Protein AF-A0A7C8HZF0-F1 (afdb_monomer_lite)

Foldseek 3Di:
DVVVVVVVVVVVVVVVVVVVVVVVVVVVVVVVCVVCVVCPPPVNVVLQCDPDDDVVVVRHHCVVVVCVVVVVVVVCCVPVVVVVVVLVCCLVVDDDDPVNVVSVVVVVVVVVDDPVVVVVCCVPPVVVVCCVVVVPPCPVPPPPVVCCVVCVVVVVVCVVVPPPPDDD

Structure (mmCIF, N/CA/C/O backbone):
data_AF-A0A7C8HZF0-F1
#
_entry.id   AF-A0A7C8HZF0-F1
#
loop_
_atom_site.group_PDB
_atom_site.id
_atom_site.type_symbol
_atom_site.label_atom_id
_atom_site.label_alt_id
_atom_site.label_comp_id
_atom_site.label_asym_id
_atom_site.label_entity_id
_atom_site.label_seq_id
_atom_site.pdbx_PDB_ins_code
_atom_site.Cartn_x
_atom_site.Cartn_y
_atom_site.Cartn_z
_atom_site.occupancy
_atom_site.B_iso_or_equiv
_atom_site.auth_seq_id
_atom_site.auth_comp_id
_atom_site.auth_asym_id
_atom_site.auth_atom_id
_atom_site.pdbx_PDB_model_num
ATOM 1 N N . MET A 1 1 ? 1.441 43.990 11.168 1.00 59.22 1 MET A N 1
ATOM 2 C CA . MET A 1 1 ? 2.471 43.767 10.118 1.00 59.22 1 MET A CA 1
ATOM 3 C C . MET A 1 1 ? 3.193 42.415 10.245 1.00 59.22 1 MET A C 1
ATOM 5 O O . MET A 1 1 ? 3.499 41.827 9.216 1.00 59.22 1 MET A O 1
ATOM 9 N N . HIS A 1 2 ? 3.419 41.874 11.452 1.00 65.62 2 HIS A N 1
ATOM 10 C CA . HIS A 1 2 ? 4.119 40.589 11.659 1.00 65.62 2 HIS A CA 1
ATOM 11 C C . HIS A 1 2 ? 3.362 39.348 11.120 1.00 65.62 2 HIS A C 1
ATOM 13 O O . HIS A 1 2 ? 3.966 38.472 10.506 1.00 65.62 2 HIS A O 1
ATOM 19 N N . SER A 1 3 ? 2.029 39.305 11.251 1.00 73.12 3 SER A N 1
ATOM 20 C CA . SER A 1 3 ? 1.183 38.197 10.762 1.00 73.12 3 SER A CA 1
ATOM 21 C C . SER A 1 3 ? 1.183 38.040 9.234 1.00 73.12 3 SER A C 1
ATOM 23 O O . SER A 1 3 ? 1.140 36.923 8.725 1.00 73.12 3 SER A O 1
ATOM 25 N N . VAL A 1 4 ? 1.305 39.149 8.496 1.00 81.19 4 VAL A N 1
ATOM 26 C CA . VAL A 1 4 ? 1.318 39.167 7.021 1.00 81.19 4 VAL A CA 1
ATOM 27 C C . VAL A 1 4 ? 2.633 38.615 6.455 1.00 81.19 4 VAL A C 1
ATOM 29 O O . VAL A 1 4 ? 2.649 38.016 5.384 1.00 81.19 4 VAL A O 1
ATOM 32 N N . ARG A 1 5 ? 3.757 38.793 7.164 1.00 79.62 5 ARG A N 1
ATOM 33 C CA . ARG A 1 5 ? 5.058 38.253 6.736 1.00 79.62 5 ARG A CA 1
ATOM 34 C C . ARG A 1 5 ? 5.126 36.735 6.939 1.00 79.62 5 ARG A C 1
ATOM 36 O O . ARG A 1 5 ? 5.645 36.036 6.074 1.00 79.62 5 ARG A O 1
ATOM 43 N N . ILE A 1 6 ? 4.542 36.233 8.028 1.00 85.25 6 ILE A N 1
ATOM 44 C CA . ILE A 1 6 ? 4.468 34.796 8.330 1.00 85.25 6 ILE A CA 1
ATOM 45 C C . ILE A 1 6 ? 3.580 34.066 7.316 1.00 85.25 6 ILE A C 1
ATOM 47 O O . ILE A 1 6 ? 3.993 33.040 6.783 1.00 85.25 6 ILE A O 1
ATOM 51 N N . SER A 1 7 ? 2.403 34.607 6.981 1.00 84.38 7 SER A N 1
ATOM 52 C CA . SER A 1 7 ? 1.519 33.970 5.994 1.00 84.38 7 SER A CA 1
ATOM 53 C C . SER A 1 7 ? 2.160 33.889 4.608 1.00 84.38 7 SER A C 1
ATOM 55 O O . SER A 1 7 ? 2.064 32.856 3.948 1.00 84.38 7 SER A O 1
ATOM 57 N N . ARG A 1 8 ? 2.890 34.930 4.186 1.00 84.31 8 ARG A N 1
ATOM 58 C CA . ARG A 1 8 ? 3.667 34.912 2.937 1.00 84.31 8 ARG A CA 1
ATOM 59 C C . ARG A 1 8 ? 4.787 33.873 2.958 1.00 84.31 8 ARG A C 1
ATOM 61 O O . ARG A 1 8 ? 5.010 33.224 1.942 1.00 84.31 8 ARG A O 1
ATOM 68 N N . PHE A 1 9 ? 5.456 33.685 4.097 1.00 88.25 9 PHE A N 1
ATOM 69 C CA . PHE A 1 9 ? 6.499 32.668 4.240 1.00 88.25 9 PHE A CA 1
ATOM 70 C C . PHE A 1 9 ? 5.928 31.248 4.133 1.00 88.25 9 PHE A C 1
ATOM 72 O O . PHE A 1 9 ? 6.420 30.462 3.331 1.00 88.25 9 PHE A O 1
ATOM 79 N N . ILE A 1 10 ? 4.839 30.958 4.855 1.00 91.44 10 ILE A N 1
ATOM 80 C CA . ILE A 1 10 ? 4.135 29.664 4.796 1.00 91.44 10 ILE A CA 1
ATOM 81 C C . ILE A 1 10 ? 3.622 29.389 3.379 1.00 91.44 10 ILE A C 1
ATOM 83 O O . ILE A 1 10 ? 3.776 28.296 2.849 1.00 91.44 10 ILE A O 1
ATOM 87 N N . THR A 1 11 ? 3.029 30.392 2.737 1.00 89.38 11 THR A N 1
ATOM 88 C CA . THR A 1 11 ? 2.484 30.231 1.385 1.00 89.38 11 THR A CA 1
ATOM 89 C C . THR A 1 11 ? 3.604 29.956 0.378 1.00 89.38 11 THR A C 1
ATOM 91 O O . THR A 1 11 ? 3.478 29.059 -0.446 1.00 89.38 11 THR A O 1
ATOM 94 N N . SER A 1 12 ? 4.734 30.662 0.483 1.00 89.31 12 SER A N 1
ATOM 95 C CA . SER A 1 12 ? 5.899 30.446 -0.383 1.00 89.31 12 SER A CA 1
ATOM 96 C C . SER A 1 12 ? 6.489 29.040 -0.229 1.00 89.31 12 SER A C 1
ATOM 98 O O . SER A 1 12 ? 6.718 28.359 -1.227 1.00 89.31 12 SER A O 1
ATOM 100 N N . THR A 1 13 ? 6.670 28.552 1.005 1.00 94.38 13 THR A N 1
ATOM 101 C CA . THR A 1 13 ? 7.190 27.194 1.233 1.00 94.38 13 THR A CA 1
ATOM 102 C C . THR A 1 13 ? 6.228 26.119 0.735 1.00 94.38 13 THR A C 1
ATOM 104 O O . THR A 1 13 ? 6.678 25.143 0.138 1.00 94.38 13 THR A O 1
ATOM 107 N N . LEU A 1 14 ? 4.914 26.313 0.892 1.00 93.69 14 LEU A N 1
ATOM 108 C CA . LEU A 1 14 ? 3.900 25.415 0.334 1.00 93.69 14 LEU A CA 1
ATOM 109 C C . LEU A 1 14 ? 3.906 25.409 -1.202 1.00 93.69 14 LEU A C 1
ATOM 111 O O . LEU A 1 14 ? 3.812 24.337 -1.803 1.00 93.69 14 LEU A O 1
ATOM 115 N N . PHE A 1 15 ? 4.060 26.567 -1.853 1.00 94.50 15 PHE A N 1
ATOM 116 C CA . PHE A 1 15 ? 4.176 26.643 -3.313 1.00 94.50 15 PHE A CA 1
ATOM 117 C C . PHE A 1 15 ? 5.432 25.938 -3.823 1.00 94.50 15 PHE A C 1
ATOM 119 O O . PHE A 1 15 ? 5.352 25.179 -4.790 1.00 94.50 15 PHE A O 1
ATOM 126 N N . VAL A 1 16 ? 6.575 26.123 -3.156 1.00 96.12 16 VAL A N 1
ATOM 127 C CA . VAL A 1 16 ? 7.815 25.410 -3.495 1.00 96.12 16 VAL A CA 1
ATOM 128 C C . VAL A 1 16 ? 7.635 23.905 -3.303 1.00 96.12 16 VAL A C 1
ATOM 130 O O . VAL A 1 16 ? 7.918 23.146 -4.224 1.00 96.12 16 VAL A O 1
ATOM 133 N N . ALA A 1 17 ? 7.094 23.462 -2.165 1.00 96.00 17 ALA A N 1
ATOM 134 C CA . ALA A 1 17 ? 6.850 22.044 -1.895 1.00 96.00 17 ALA A CA 1
ATOM 135 C C . ALA A 1 17 ? 5.914 21.404 -2.935 1.00 96.00 17 ALA A C 1
ATOM 137 O O . ALA A 1 17 ? 6.185 20.310 -3.430 1.00 96.00 17 ALA A O 1
ATOM 138 N N . THR A 1 18 ? 4.846 22.107 -3.319 1.00 95.94 18 THR A N 1
ATOM 139 C CA . THR A 1 18 ? 3.901 21.648 -4.348 1.00 95.94 18 THR A CA 1
ATOM 140 C C . THR A 1 18 ? 4.570 21.563 -5.716 1.00 95.94 18 THR A C 1
ATOM 142 O O . THR A 1 18 ? 4.393 20.580 -6.430 1.00 95.94 18 THR A O 1
ATOM 145 N N . THR A 1 19 ? 5.381 22.562 -6.066 1.00 96.31 19 THR A N 1
ATOM 146 C CA . THR A 1 19 ? 6.117 22.591 -7.335 1.00 96.31 19 THR A CA 1
ATOM 147 C C . THR A 1 19 ? 7.116 21.438 -7.408 1.00 96.31 19 THR A C 1
ATOM 149 O O . THR A 1 19 ? 7.135 20.713 -8.396 1.00 96.31 19 THR A O 1
ATOM 152 N N . VAL A 1 20 ? 7.886 21.204 -6.340 1.00 97.56 20 VAL A N 1
ATOM 153 C CA . VAL A 1 20 ? 8.830 20.079 -6.241 1.00 97.56 20 VAL A CA 1
ATOM 154 C C . VAL A 1 20 ? 8.103 18.738 -6.351 1.00 97.56 20 VAL A C 1
ATOM 156 O O . VAL A 1 20 ? 8.538 17.875 -7.108 1.00 97.56 20 VAL A O 1
ATOM 159 N N . SER A 1 21 ? 6.974 18.573 -5.656 1.00 97.06 21 SER A N 1
ATOM 160 C CA . SER A 1 21 ? 6.148 17.362 -5.739 1.00 97.06 21 SER A CA 1
ATOM 161 C C . SER A 1 21 ? 5.629 17.120 -7.161 1.00 97.06 21 SER A C 1
ATOM 163 O O . SER A 1 21 ? 5.763 16.023 -7.696 1.00 97.06 21 SER A O 1
ATOM 165 N N . CYS A 1 22 ? 5.113 18.161 -7.820 1.00 97.00 22 CYS A N 1
ATOM 166 C CA . CYS A 1 22 ? 4.628 18.078 -9.196 1.00 97.00 22 CYS A CA 1
ATOM 167 C C . CYS A 1 22 ? 5.752 17.698 -10.174 1.00 97.00 22 CYS A C 1
ATOM 169 O O . CYS A 1 22 ? 5.589 16.776 -10.972 1.00 97.00 22 CYS A O 1
ATOM 171 N N . ILE A 1 23 ? 6.922 18.340 -10.059 1.00 97.94 23 ILE A N 1
ATOM 172 C CA . ILE A 1 23 ? 8.108 18.007 -10.861 1.00 97.94 23 ILE A CA 1
ATOM 173 C C . ILE A 1 23 ? 8.513 16.547 -10.641 1.00 97.94 23 ILE A C 1
ATOM 175 O O . ILE A 1 23 ? 8.781 15.844 -11.612 1.00 97.94 23 ILE A O 1
ATOM 179 N N . ALA A 1 24 ? 8.518 16.065 -9.395 1.00 97.44 24 ALA A N 1
ATOM 180 C CA . ALA A 1 24 ? 8.850 14.677 -9.087 1.00 97.44 24 ALA A CA 1
ATOM 181 C C . ALA A 1 24 ? 7.866 13.691 -9.740 1.00 97.44 24 ALA A C 1
ATOM 183 O O . ALA A 1 24 ? 8.298 12.719 -10.358 1.00 97.44 24 ALA A O 1
ATOM 184 N N . VAL A 1 25 ? 6.558 13.957 -9.667 1.00 97.38 25 VAL A N 1
ATOM 185 C CA . VAL A 1 25 ? 5.531 13.122 -10.315 1.00 97.38 25 VAL A CA 1
ATOM 186 C C . VAL A 1 25 ? 5.726 13.090 -11.832 1.00 97.38 25 VAL A C 1
ATOM 188 O O . VAL A 1 25 ? 5.733 12.011 -12.424 1.00 97.38 25 VAL A O 1
ATOM 191 N N . VAL A 1 26 ? 5.942 14.248 -12.464 1.00 97.56 26 VAL A N 1
ATOM 192 C CA . VAL A 1 26 ? 6.179 14.338 -13.915 1.00 97.56 26 VAL A CA 1
ATOM 193 C C . VAL A 1 26 ? 7.471 13.623 -14.315 1.00 97.56 26 VAL A C 1
ATOM 195 O O . VAL A 1 26 ? 7.491 12.924 -15.329 1.00 97.56 26 VAL A O 1
ATOM 198 N N . ALA A 1 27 ? 8.535 13.745 -13.519 1.00 97.38 27 ALA A N 1
ATOM 199 C CA . ALA A 1 27 ? 9.807 13.073 -13.764 1.00 97.38 27 ALA A CA 1
ATOM 200 C C . ALA A 1 27 ? 9.666 11.546 -13.686 1.00 97.38 27 ALA A C 1
ATOM 202 O O . ALA A 1 27 ? 10.097 10.848 -14.602 1.00 97.38 27 ALA A O 1
ATOM 203 N N . ILE A 1 28 ? 9.007 11.028 -12.643 1.00 97.25 28 ILE A N 1
ATOM 204 C CA . ILE A 1 28 ? 8.749 9.588 -12.485 1.00 97.25 28 ILE A CA 1
ATOM 205 C C . ILE A 1 28 ? 7.875 9.076 -13.634 1.00 97.25 28 ILE A C 1
ATOM 207 O O . ILE A 1 28 ? 8.182 8.045 -14.227 1.00 97.25 28 ILE A O 1
ATOM 211 N N . PHE A 1 29 ? 6.815 9.800 -13.995 1.00 96.75 29 PHE A N 1
ATOM 212 C CA . PHE A 1 29 ? 5.938 9.410 -15.098 1.00 96.75 29 PHE A CA 1
ATOM 213 C C . PHE A 1 29 ? 6.681 9.371 -16.442 1.00 96.75 29 PHE A C 1
ATOM 215 O O . PHE A 1 29 ? 6.574 8.393 -17.181 1.00 96.75 29 PHE A O 1
ATOM 222 N N . SER A 1 30 ? 7.491 10.391 -16.731 1.00 96.25 30 SER A N 1
ATOM 223 C CA . SER A 1 30 ? 8.295 10.459 -17.958 1.00 96.25 30 SER A CA 1
ATOM 224 C C . SER A 1 30 ? 9.342 9.343 -18.016 1.00 96.25 30 SER A C 1
ATOM 226 O O . SER A 1 30 ? 9.543 8.737 -19.067 1.00 96.25 30 SER A O 1
ATOM 228 N N . PHE A 1 31 ? 9.967 9.026 -16.880 1.00 96.88 31 PHE A N 1
ATOM 229 C CA . PHE A 1 31 ? 10.901 7.910 -16.747 1.00 96.88 31 PHE A CA 1
ATOM 230 C C . PHE A 1 31 ? 10.226 6.565 -17.053 1.00 96.88 31 PHE A C 1
ATOM 232 O O . PHE A 1 31 ? 10.744 5.780 -17.845 1.00 96.88 31 PHE A O 1
ATOM 239 N N . LEU A 1 32 ? 9.042 6.316 -16.485 1.00 94.31 32 LEU A N 1
ATOM 240 C CA . LEU A 1 32 ? 8.276 5.095 -16.751 1.00 94.31 32 LEU A CA 1
ATOM 241 C C . LEU A 1 32 ? 7.855 4.990 -18.220 1.00 94.31 32 LEU A C 1
ATOM 243 O O . LEU A 1 32 ? 7.979 3.918 -18.813 1.00 94.31 32 LEU A O 1
ATOM 247 N N . LEU A 1 33 ? 7.409 6.098 -18.823 1.00 91.75 33 LEU A N 1
ATOM 248 C CA . LEU A 1 33 ? 7.063 6.131 -20.241 1.00 91.75 33 LEU A CA 1
ATOM 249 C C . LEU A 1 33 ? 8.259 5.753 -21.110 1.00 91.75 33 LEU A C 1
ATOM 251 O O . LEU A 1 33 ? 8.125 4.853 -21.936 1.00 91.75 33 LEU A O 1
ATOM 255 N N . TYR A 1 34 ? 9.421 6.367 -20.876 1.00 93.62 34 TYR A N 1
ATOM 256 C CA . TYR A 1 34 ? 10.646 6.088 -21.625 1.00 93.62 34 TYR A CA 1
ATOM 257 C C . TYR A 1 34 ? 11.022 4.599 -21.596 1.00 93.62 34 TYR A C 1
ATOM 259 O O . TYR A 1 34 ? 11.277 4.009 -22.644 1.00 93.62 34 TYR A O 1
ATOM 267 N N . PHE A 1 35 ? 10.970 3.965 -20.420 1.00 88.44 35 PHE A N 1
ATOM 268 C CA . PHE A 1 35 ? 11.244 2.531 -20.277 1.00 88.44 35 PHE A CA 1
ATOM 269 C C . PHE A 1 35 ? 10.168 1.628 -20.891 1.00 88.44 35 PHE A C 1
ATOM 271 O O . PHE A 1 35 ? 10.468 0.499 -21.272 1.00 88.44 35 PHE A O 1
ATOM 278 N N . SER A 1 36 ? 8.927 2.104 -20.998 1.00 86.75 36 SER A N 1
ATOM 279 C CA . SER A 1 36 ? 7.823 1.346 -21.595 1.00 86.75 36 SER A CA 1
ATOM 280 C C . SER A 1 36 ? 7.774 1.417 -23.126 1.00 86.75 36 SER A C 1
ATOM 282 O O . SER A 1 36 ? 7.151 0.554 -23.740 1.00 86.75 36 SER A O 1
ATOM 284 N N . LEU A 1 37 ? 8.447 2.391 -23.760 1.00 86.50 37 LEU A N 1
ATOM 285 C CA . LEU A 1 37 ? 8.431 2.589 -25.219 1.00 86.50 37 LEU A CA 1
ATOM 286 C C . LEU A 1 37 ? 8.729 1.322 -26.045 1.00 86.50 37 LEU A C 1
ATOM 288 O O . LEU A 1 37 ? 8.013 1.100 -27.024 1.00 86.50 37 LEU A O 1
ATOM 292 N N . PRO A 1 38 ? 9.712 0.466 -25.686 1.00 82.00 38 PRO A N 1
ATOM 293 C CA . PRO A 1 38 ? 10.001 -0.747 -26.450 1.00 82.00 38 PRO A CA 1
ATOM 294 C C . PRO A 1 38 ? 8.788 -1.679 -26.595 1.00 82.00 38 PRO A C 1
ATOM 296 O O . PRO A 1 38 ? 8.615 -2.270 -27.660 1.00 82.00 38 PRO A O 1
ATOM 299 N N . LEU A 1 39 ? 7.907 -1.730 -25.582 1.00 77.06 39 LEU A N 1
ATOM 300 C CA . LEU A 1 39 ? 6.723 -2.603 -25.533 1.00 77.06 39 LEU A CA 1
ATOM 301 C C . LEU A 1 39 ? 5.675 -2.279 -26.609 1.00 77.06 39 LEU A C 1
ATOM 303 O O . LEU A 1 39 ? 4.849 -3.130 -26.935 1.00 77.06 39 LEU A O 1
ATOM 307 N N . PHE A 1 40 ? 5.698 -1.062 -27.164 1.00 76.94 40 PHE A N 1
ATOM 308 C CA . PHE A 1 40 ? 4.771 -0.622 -28.211 1.00 76.94 40 PHE A CA 1
ATOM 309 C C . PHE A 1 40 ? 5.250 -0.952 -29.631 1.00 76.94 40 PHE A C 1
ATOM 311 O O . PHE A 1 40 ? 4.572 -0.618 -30.604 1.00 76.94 40 PHE A O 1
ATOM 318 N N . SER A 1 41 ? 6.398 -1.621 -29.781 1.00 77.00 41 SER A N 1
ATOM 319 C CA . SER A 1 41 ? 6.797 -2.176 -31.074 1.00 77.00 41 SER A CA 1
ATOM 320 C C . SER A 1 41 ? 5.746 -3.194 -31.560 1.00 77.00 41 SER A C 1
ATOM 322 O O . SER A 1 41 ? 5.251 -4.018 -30.790 1.00 77.00 41 SER A O 1
ATOM 324 N N . LEU A 1 42 ? 5.357 -3.120 -32.843 1.00 58.44 42 LEU A N 1
ATOM 325 C CA . LEU A 1 42 ? 4.206 -3.846 -33.423 1.00 58.44 42 LEU A CA 1
ATOM 326 C C . LEU A 1 42 ? 4.226 -5.368 -33.179 1.00 58.44 42 LEU A C 1
ATOM 328 O O . LEU A 1 42 ? 3.177 -6.004 -33.136 1.00 58.44 42 LEU A O 1
ATOM 332 N N . THR A 1 43 ? 5.406 -5.954 -32.982 1.00 62.47 43 THR A N 1
ATOM 333 C CA . THR A 1 43 ? 5.598 -7.385 -32.713 1.00 62.47 43 THR A CA 1
ATOM 334 C C . THR A 1 43 ? 5.285 -7.791 -31.267 1.00 62.47 43 THR A C 1
ATOM 336 O O . THR A 1 43 ? 5.044 -8.969 -31.009 1.00 62.47 43 THR A O 1
ATOM 339 N N . GLN A 1 44 ? 5.263 -6.843 -30.323 1.00 67.12 44 GLN A N 1
ATOM 340 C CA . GLN A 1 44 ? 5.160 -7.096 -28.879 1.00 67.12 44 GLN A CA 1
ATOM 341 C C . GLN A 1 44 ? 3.772 -6.799 -28.289 1.00 67.12 44 GLN A C 1
ATOM 343 O O . GLN A 1 44 ? 3.441 -7.340 -27.236 1.00 67.12 44 GLN A O 1
ATOM 348 N N . LEU A 1 45 ? 2.910 -6.038 -28.976 1.00 72.50 45 LEU A N 1
ATOM 349 C CA . LEU A 1 45 ? 1.571 -5.677 -28.475 1.00 72.50 45 LEU A CA 1
ATOM 350 C C . LEU A 1 45 ? 0.681 -6.894 -28.166 1.00 72.50 45 LEU A C 1
ATOM 352 O O . LEU A 1 45 ? -0.040 -6.899 -27.169 1.00 72.50 45 LEU A O 1
ATOM 356 N N . GLN A 1 46 ? 0.770 -7.955 -28.971 1.00 74.25 46 GLN A N 1
ATOM 357 C CA . GLN A 1 46 ? 0.052 -9.212 -28.720 1.00 74.25 46 GLN A CA 1
ATOM 358 C C . GLN A 1 46 ? 0.512 -9.920 -27.432 1.00 74.25 46 GLN A C 1
ATOM 360 O O . GLN A 1 46 ? -0.285 -10.578 -26.768 1.00 74.25 46 GLN A O 1
ATOM 365 N N . HIS A 1 47 ? 1.778 -9.742 -27.041 1.00 75.62 47 HIS A N 1
ATOM 366 C CA . HIS A 1 47 ? 2.330 -10.302 -25.807 1.00 75.62 47 HIS A CA 1
ATOM 367 C C . HIS A 1 47 ? 1.951 -9.475 -24.577 1.00 75.62 47 HIS A C 1
ATOM 369 O O . HIS A 1 47 ? 1.919 -10.021 -23.481 1.00 75.62 47 HIS A O 1
ATOM 375 N N . VAL A 1 48 ? 1.600 -8.194 -24.737 1.00 80.69 48 VAL A N 1
ATOM 376 C CA . VAL A 1 48 ? 1.142 -7.355 -23.619 1.00 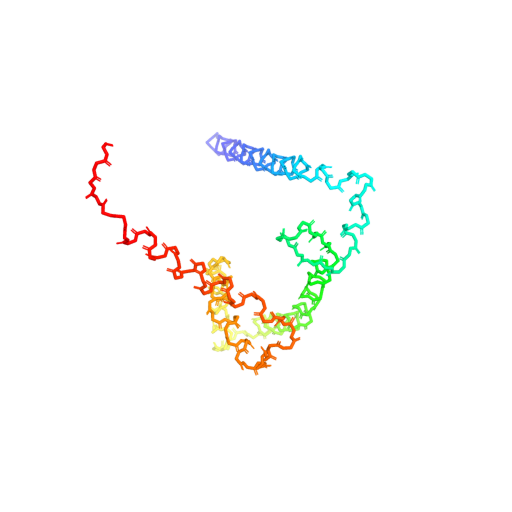80.69 48 VAL A CA 1
ATOM 377 C C . VAL A 1 48 ? -0.209 -7.840 -23.090 1.00 80.69 48 VAL A C 1
ATOM 379 O O . VAL A 1 48 ? -0.412 -7.888 -21.879 1.00 80.69 48 VAL A O 1
ATOM 382 N N . PHE A 1 49 ? -1.126 -8.271 -23.963 1.00 85.19 49 PHE A N 1
ATOM 383 C CA . PHE A 1 49 ? -2.473 -8.709 -23.568 1.00 85.19 49 PHE A CA 1
ATOM 384 C C . PHE A 1 49 ? -2.591 -10.204 -23.214 1.00 85.19 49 PHE A C 1
ATOM 386 O O . PHE A 1 49 ? -3.690 -10.755 -23.180 1.00 85.19 49 PHE A O 1
ATOM 393 N N . THR A 1 50 ? -1.480 -10.877 -22.912 1.00 85.19 50 THR A N 1
ATOM 394 C CA . THR A 1 50 ? -1.501 -12.286 -22.497 1.00 85.19 50 THR A CA 1
ATOM 395 C C . THR A 1 50 ? -1.745 -12.460 -20.993 1.00 85.19 50 THR A C 1
ATOM 397 O O . THR A 1 50 ? -1.541 -11.551 -20.185 1.00 85.19 50 THR A O 1
ATOM 400 N N . TRP A 1 51 ? -2.140 -13.672 -20.603 1.00 85.88 51 TRP A N 1
ATOM 401 C CA . TRP A 1 51 ? -2.267 -14.090 -19.203 1.00 85.88 51 TRP A CA 1
ATOM 402 C C . TRP A 1 51 ? -0.949 -14.574 -18.582 1.00 85.88 51 TRP A C 1
ATOM 404 O O . TRP A 1 51 ? -0.853 -14.706 -17.363 1.00 85.88 51 TRP A O 1
ATOM 414 N N . SER A 1 52 ? 0.068 -14.851 -19.400 1.00 82.56 52 SER A N 1
ATOM 415 C CA . SER A 1 52 ? 1.378 -15.314 -18.939 1.00 82.56 52 SER A CA 1
ATOM 416 C C . SER A 1 52 ? 2.251 -14.161 -18.435 1.00 82.56 52 SER A C 1
ATOM 418 O O . SER A 1 52 ? 2.621 -13.266 -19.195 1.00 82.56 52 SER A O 1
ATOM 420 N N . TRP A 1 53 ? 2.647 -14.225 -17.164 1.00 80.56 53 TRP A N 1
ATOM 421 C CA . TRP A 1 53 ? 3.671 -13.359 -16.578 1.00 80.56 53 TRP A CA 1
ATOM 422 C C . TRP A 1 53 ? 4.943 -14.173 -16.316 1.00 80.56 53 TRP A C 1
ATOM 424 O O . TRP A 1 53 ? 5.041 -14.880 -15.311 1.00 80.56 53 TRP A O 1
ATOM 434 N N . GLN A 1 54 ? 5.904 -14.110 -17.241 1.00 82.19 54 GLN A N 1
ATOM 435 C CA . GLN A 1 54 ? 7.184 -14.823 -17.162 1.00 82.19 54 GLN A CA 1
ATOM 436 C C . GLN A 1 54 ? 8.328 -13.859 -17.517 1.00 82.19 54 GLN A C 1
ATOM 438 O O . GLN A 1 54 ? 8.848 -13.886 -18.635 1.00 82.19 54 GLN A O 1
ATOM 443 N N . PRO A 1 55 ? 8.755 -13.011 -16.565 1.00 76.81 55 PRO A N 1
ATOM 444 C CA . PRO A 1 55 ? 9.756 -11.977 -16.823 1.00 76.81 55 PRO A CA 1
ATOM 445 C C . PRO A 1 55 ? 11.117 -12.548 -17.251 1.00 76.81 55 PRO A C 1
ATOM 447 O O . PRO A 1 55 ? 11.825 -11.919 -18.028 1.00 76.81 55 PRO A O 1
ATOM 450 N N . PHE A 1 56 ? 11.463 -13.759 -16.798 1.00 81.00 56 PHE A N 1
ATOM 451 C CA . PHE A 1 56 ? 12.701 -14.451 -17.184 1.00 81.00 56 PHE A CA 1
ATOM 452 C C . PHE A 1 56 ? 12.708 -14.937 -18.638 1.00 81.00 56 PHE A C 1
ATOM 454 O O . PHE A 1 56 ? 13.774 -15.133 -19.208 1.00 81.00 56 PHE A O 1
ATOM 461 N N . GLU A 1 57 ? 11.529 -15.131 -19.230 1.00 78.06 57 GLU A N 1
ATOM 462 C CA . GLU A 1 57 ? 11.360 -15.572 -20.619 1.00 78.06 57 GLU A CA 1
ATOM 463 C C . GLU A 1 57 ? 11.020 -14.392 -21.549 1.00 78.06 57 GLU A C 1
ATOM 465 O O . GLU A 1 57 ? 10.730 -14.590 -22.723 1.00 78.06 57 GLU A O 1
ATOM 470 N N . GLY A 1 58 ? 11.041 -13.156 -21.032 1.00 74.69 58 GLY A N 1
ATOM 471 C CA . GLY A 1 58 ? 10.677 -11.954 -21.788 1.00 74.69 58 GLY A CA 1
ATOM 472 C C . GLY A 1 58 ? 9.173 -11.791 -22.044 1.00 74.69 58 GLY A C 1
ATOM 473 O O . GLY A 1 58 ? 8.784 -10.915 -22.814 1.00 74.69 58 GLY A O 1
ATOM 474 N N . ASN A 1 59 ? 8.317 -12.596 -21.402 1.00 79.81 59 ASN A N 1
ATOM 475 C CA . ASN A 1 59 ? 6.862 -12.538 -21.562 1.00 79.81 59 ASN A CA 1
ATOM 476 C C . ASN A 1 59 ? 6.222 -11.691 -20.451 1.00 79.81 59 ASN A C 1
ATOM 478 O O . ASN A 1 59 ? 6.181 -12.098 -19.285 1.00 79.81 59 ASN A O 1
ATOM 482 N N . PHE A 1 60 ? 5.665 -10.537 -20.824 1.00 81.56 60 PHE A N 1
ATOM 483 C CA . PHE A 1 60 ? 5.084 -9.561 -19.896 1.00 81.56 60 PHE A CA 1
ATOM 484 C C . PHE A 1 60 ? 3.589 -9.336 -20.170 1.00 81.56 60 PHE A C 1
ATOM 486 O O . PHE A 1 60 ? 3.206 -8.379 -20.838 1.00 81.56 60 PHE A O 1
ATOM 493 N N . GLY A 1 61 ? 2.734 -10.216 -19.641 1.00 87.19 61 GLY A N 1
ATOM 494 C CA . GLY A 1 61 ? 1.279 -10.069 -19.728 1.00 87.19 61 GLY A CA 1
ATOM 495 C C . GLY A 1 61 ? 0.689 -9.129 -18.672 1.00 87.19 61 GLY A C 1
ATOM 496 O O . GLY A 1 61 ? 0.852 -9.357 -17.475 1.00 87.19 61 GLY A O 1
ATOM 497 N N . ILE A 1 62 ? -0.049 -8.096 -19.087 1.00 89.62 62 ILE A N 1
ATOM 498 C CA . ILE A 1 62 ? -0.647 -7.102 -18.179 1.00 89.62 62 ILE A CA 1
ATOM 499 C C . ILE A 1 62 ? -1.955 -7.580 -17.525 1.00 89.62 62 ILE A C 1
ATOM 501 O O . ILE A 1 62 ? -2.301 -7.140 -16.427 1.00 89.62 62 ILE A O 1
ATOM 505 N N . LEU A 1 63 ? -2.674 -8.514 -18.158 1.00 90.75 63 LEU A N 1
ATOM 506 C CA . LEU A 1 63 ? -3.967 -9.023 -17.678 1.00 90.75 63 LEU A CA 1
ATOM 507 C C . LEU A 1 63 ? -3.935 -9.568 -16.240 1.00 90.75 63 LEU A C 1
ATOM 509 O O . LEU A 1 63 ? -4.807 -9.171 -15.465 1.00 90.75 63 LEU A O 1
ATOM 513 N N . PRO A 1 64 ? -2.976 -10.421 -15.821 1.00 90.44 64 PRO A N 1
ATOM 514 C CA . PRO A 1 64 ? -2.936 -10.910 -14.443 1.00 90.44 64 PRO A CA 1
ATOM 515 C C . PRO A 1 64 ? -2.747 -9.781 -13.421 1.00 90.44 64 PRO A C 1
ATOM 517 O O . PRO A 1 64 ? -3.311 -9.854 -12.331 1.00 90.44 64 PRO A O 1
ATOM 520 N N . MET A 1 65 ? -2.016 -8.716 -13.771 1.00 91.06 65 MET A N 1
ATOM 521 C CA . MET A 1 65 ? -1.815 -7.554 -12.895 1.00 91.06 65 MET A CA 1
ATOM 522 C C . MET A 1 65 ? -3.096 -6.729 -12.749 1.00 91.06 65 MET A C 1
ATOM 524 O O . MET A 1 65 ? -3.464 -6.356 -11.633 1.00 91.06 65 MET A O 1
ATOM 528 N N . ILE A 1 66 ? -3.811 -6.490 -13.854 1.00 94.44 66 ILE A N 1
ATOM 529 C CA . ILE A 1 66 ? -5.104 -5.790 -13.843 1.00 94.44 66 ILE A CA 1
ATOM 530 C C . ILE A 1 66 ? -6.123 -6.595 -13.035 1.00 94.44 66 ILE A C 1
ATOM 532 O O . ILE A 1 66 ? -6.723 -6.072 -12.097 1.00 94.44 66 ILE A O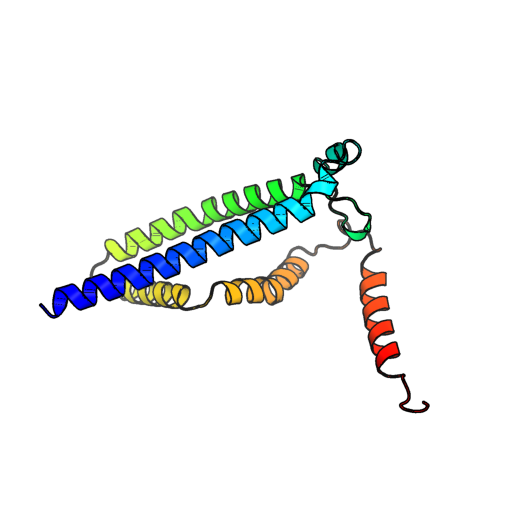 1
ATOM 536 N N . MET A 1 67 ? -6.283 -7.880 -13.352 1.00 94.62 67 MET A N 1
ATOM 537 C CA . MET A 1 67 ? -7.266 -8.737 -12.692 1.00 94.62 67 MET A CA 1
ATOM 538 C C . MET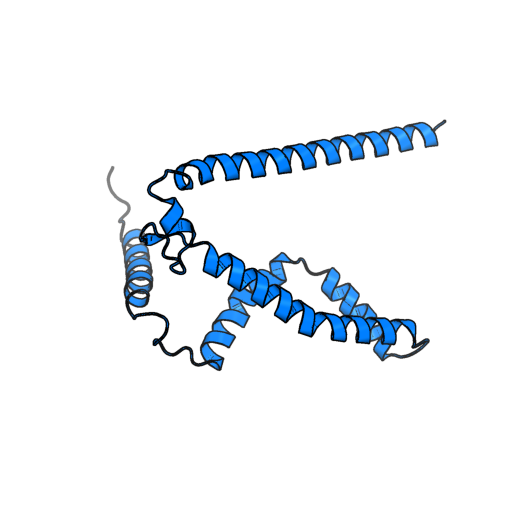 A 1 67 ? -6.954 -8.940 -11.215 1.00 94.62 67 MET A C 1
ATOM 540 O O . MET A 1 67 ? -7.864 -8.868 -10.394 1.00 94.62 67 MET A O 1
ATOM 544 N N . GLY A 1 68 ? -5.679 -9.128 -10.861 1.00 93.06 68 GLY A N 1
ATOM 545 C CA . GLY A 1 68 ? -5.243 -9.190 -9.470 1.00 93.06 68 GLY A CA 1
ATOM 546 C C . GLY A 1 68 ? -5.573 -7.905 -8.713 1.00 93.06 68 GLY A C 1
ATOM 547 O O . GLY A 1 68 ? -6.127 -7.968 -7.619 1.00 93.06 68 GLY A O 1
ATOM 548 N N . SER A 1 69 ? -5.315 -6.742 -9.319 1.00 95.50 69 SER A N 1
ATOM 549 C CA . SER A 1 69 ? -5.599 -5.440 -8.702 1.00 95.50 69 SER A CA 1
ATOM 550 C C . SER A 1 69 ? -7.097 -5.211 -8.501 1.00 95.50 69 SER A C 1
ATOM 552 O O . SER A 1 69 ? -7.514 -4.804 -7.416 1.00 95.50 69 SER A O 1
ATOM 554 N N . VAL A 1 70 ? -7.918 -5.505 -9.515 1.00 97.25 70 VAL A N 1
ATOM 555 C CA . VAL A 1 70 ? -9.380 -5.352 -9.449 1.00 97.25 70 VAL A CA 1
ATOM 556 C C . VAL A 1 70 ? -9.973 -6.310 -8.424 1.00 97.25 70 VAL A C 1
ATOM 558 O O . VAL A 1 70 ? -10.713 -5.877 -7.544 1.00 97.25 70 VAL A O 1
ATOM 561 N N . LEU A 1 71 ? -9.619 -7.596 -8.491 1.00 96.31 71 LEU A N 1
ATOM 562 C CA . LEU A 1 71 ? -10.152 -8.605 -7.582 1.00 96.31 71 LEU A CA 1
ATOM 563 C C . LEU A 1 71 ? -9.770 -8.301 -6.129 1.00 96.31 71 LEU A C 1
ATOM 565 O O . LEU A 1 71 ? -10.631 -8.345 -5.252 1.00 96.31 71 LEU A O 1
ATOM 569 N N . LEU A 1 72 ? -8.509 -7.934 -5.879 1.00 94.94 72 LEU A N 1
ATOM 570 C CA . LEU A 1 72 ? -8.038 -7.577 -4.543 1.00 94.94 72 LEU A CA 1
ATOM 571 C C . LEU A 1 72 ? -8.722 -6.310 -4.017 1.00 94.94 72 LEU A C 1
ATOM 573 O O . LEU A 1 72 ? -9.130 -6.280 -2.858 1.00 94.94 72 LEU A O 1
ATOM 577 N N . SER A 1 73 ? -8.892 -5.289 -4.861 1.00 96.75 73 SER A N 1
ATOM 578 C CA . SER A 1 73 ? -9.560 -4.041 -4.472 1.00 96.75 73 SER A CA 1
ATOM 579 C C . SER A 1 73 ? -11.033 -4.271 -4.141 1.00 96.75 73 SER A C 1
ATOM 581 O O . SER A 1 73 ? -11.506 -3.812 -3.105 1.00 96.75 73 SER A O 1
ATOM 583 N N . VAL A 1 74 ? -11.754 -5.031 -4.972 1.00 98.00 74 VAL A N 1
ATOM 584 C CA . VAL A 1 74 ? -13.164 -5.373 -4.729 1.00 98.00 74 VAL A CA 1
ATOM 585 C C . VAL A 1 74 ? -13.307 -6.198 -3.454 1.00 98.00 74 VAL A C 1
ATOM 587 O O . VAL A 1 74 ? -14.129 -5.870 -2.604 1.00 98.00 74 VAL A O 1
ATOM 590 N N . PHE A 1 75 ? -12.481 -7.231 -3.277 1.00 96.50 75 PHE A N 1
ATOM 591 C CA . PHE A 1 75 ? -12.514 -8.064 -2.076 1.00 96.50 75 PHE A CA 1
ATOM 592 C C . PHE A 1 75 ? -12.201 -7.254 -0.809 1.00 96.50 75 PHE A C 1
ATOM 594 O O . PHE A 1 75 ? -12.885 -7.385 0.206 1.00 96.50 75 PHE A O 1
ATOM 601 N N . SER A 1 76 ? -11.210 -6.360 -0.884 1.00 96.31 76 SER A N 1
ATOM 602 C CA . SER A 1 76 ? -10.863 -5.452 0.208 1.00 96.31 76 SER A CA 1
ATOM 603 C C . SER A 1 76 ? -12.011 -4.505 0.552 1.00 96.31 76 SER A C 1
ATOM 605 O O . SER A 1 76 ? -12.308 -4.335 1.733 1.00 96.31 76 SER A O 1
ATOM 607 N N . LEU A 1 77 ? -12.693 -3.936 -0.448 1.00 96.94 77 LEU A N 1
ATOM 608 C CA . LEU A 1 77 ? -13.850 -3.063 -0.239 1.00 96.94 77 LEU A CA 1
ATOM 609 C C . LEU A 1 77 ? -15.014 -3.815 0.406 1.00 96.94 77 LEU A C 1
ATOM 611 O O . LEU A 1 77 ? -15.551 -3.345 1.403 1.00 96.94 77 LEU A O 1
ATOM 615 N N . VAL A 1 78 ? -15.372 -4.990 -0.114 1.00 97.81 78 VAL A N 1
ATOM 616 C CA . VAL A 1 78 ? -16.496 -5.791 0.398 1.00 97.81 78 VAL A CA 1
ATOM 617 C C . VAL A 1 78 ? -16.310 -6.147 1.874 1.00 97.81 78 VAL A C 1
ATOM 619 O O . VAL A 1 78 ? -17.274 -6.105 2.633 1.00 97.81 78 VAL A O 1
ATOM 622 N N . LEU A 1 79 ? -15.083 -6.457 2.301 1.00 96.50 79 LEU A N 1
ATOM 623 C CA . LEU A 1 79 ? -14.793 -6.781 3.699 1.00 96.50 79 LEU A CA 1
ATOM 624 C C . LEU A 1 79 ? -14.603 -5.537 4.577 1.00 96.50 79 LEU A C 1
ATOM 626 O O . LEU A 1 79 ? -15.163 -5.455 5.670 1.00 96.50 79 LEU A O 1
ATOM 630 N N . SER A 1 80 ? -13.812 -4.566 4.117 1.00 96.44 80 SER A N 1
ATOM 631 C CA . SER A 1 80 ? -13.417 -3.408 4.928 1.00 96.44 80 SER A CA 1
ATOM 632 C C . SER A 1 80 ? -14.540 -2.390 5.088 1.00 96.44 80 SER A C 1
ATOM 634 O O . SER A 1 80 ? -14.657 -1.779 6.147 1.00 96.44 80 SER A O 1
ATOM 636 N N . TYR A 1 81 ? -15.372 -2.193 4.063 1.00 97.38 81 TYR A N 1
ATOM 637 C CA . TYR A 1 81 ? -16.418 -1.172 4.063 1.00 97.38 81 TYR A CA 1
ATOM 638 C C . TYR A 1 81 ? -17.476 -1.369 5.165 1.00 97.38 81 TYR A C 1
ATOM 640 O O . TYR A 1 81 ? -17.653 -0.448 5.967 1.00 97.38 81 TYR A O 1
ATOM 648 N N . PRO A 1 82 ? -18.145 -2.536 5.297 1.00 96.88 82 PRO A N 1
ATOM 649 C CA . PRO A 1 82 ? -19.139 -2.729 6.355 1.00 96.88 82 PRO A CA 1
ATOM 650 C C . PRO A 1 82 ? -18.514 -2.661 7.752 1.00 96.88 82 PRO A C 1
ATOM 652 O O . PRO A 1 82 ? -19.116 -2.105 8.671 1.00 96.88 82 PRO A O 1
ATOM 655 N N . LEU A 1 83 ? -17.289 -3.169 7.913 1.00 95.94 83 LEU A N 1
ATOM 656 C CA . LEU A 1 83 ? -16.572 -3.125 9.184 1.00 95.94 83 LEU A CA 1
ATOM 657 C C . LEU A 1 83 ? -16.214 -1.682 9.568 1.00 95.94 83 LEU A C 1
ATOM 659 O O . LEU A 1 83 ? -16.448 -1.272 10.702 1.00 95.94 83 LEU A O 1
ATOM 663 N N . SER A 1 84 ? -15.724 -0.884 8.616 1.00 95.81 84 SER A N 1
ATOM 664 C CA . SER A 1 84 ? -15.423 0.537 8.812 1.00 95.81 84 SER A CA 1
ATOM 665 C C . SER A 1 84 ? -16.668 1.334 9.210 1.00 95.81 84 SER A C 1
ATOM 667 O O . SER A 1 84 ? -16.628 2.082 10.190 1.00 95.81 84 SER A O 1
ATOM 669 N N . LEU A 1 85 ? -17.791 1.122 8.514 1.00 96.44 85 LEU A N 1
ATOM 670 C CA . LEU A 1 85 ? -19.063 1.759 8.853 1.00 96.44 85 LEU A CA 1
ATOM 671 C C . LEU A 1 85 ? -19.550 1.350 10.246 1.00 96.44 85 LEU A C 1
ATOM 673 O O . LEU A 1 85 ? -19.913 2.219 11.035 1.00 96.44 85 LEU A O 1
ATOM 677 N N . GLY A 1 86 ? -19.495 0.059 10.586 1.00 94.62 86 GLY A N 1
ATOM 678 C CA . GLY A 1 86 ? -19.892 -0.435 11.906 1.00 94.62 86 GLY A CA 1
ATOM 679 C C . GLY A 1 86 ? -19.092 0.208 13.043 1.00 94.62 86 GLY A C 1
ATOM 680 O O . GLY A 1 86 ? -19.671 0.681 14.022 1.00 94.62 86 GLY A O 1
ATOM 681 N N . VAL A 1 87 ? -17.767 0.304 12.888 1.00 93.56 87 VAL A N 1
ATOM 682 C CA . VAL A 1 87 ? -16.888 0.972 13.862 1.00 93.56 87 VAL A CA 1
ATOM 683 C C . VAL A 1 87 ? -17.204 2.468 13.954 1.00 93.56 87 VAL A C 1
ATOM 685 O O . VAL A 1 87 ? -17.313 3.007 15.056 1.00 93.56 87 VAL A O 1
ATOM 688 N N . CYS A 1 88 ? -17.401 3.142 12.817 1.00 94.00 88 CYS A N 1
ATOM 689 C CA . CYS A 1 88 ? -17.722 4.568 12.771 1.00 94.00 88 CYS A CA 1
ATOM 690 C C . CYS A 1 88 ? -19.049 4.881 13.479 1.00 94.00 88 CYS A C 1
ATOM 692 O O . CYS A 1 88 ? -19.096 5.767 14.338 1.00 94.00 88 CYS A O 1
ATOM 694 N N . CYS A 1 89 ? -20.106 4.125 13.172 1.00 93.88 89 CYS A N 1
ATOM 695 C CA . CYS A 1 89 ? -21.413 4.268 13.805 1.00 93.88 89 CYS A CA 1
ATOM 696 C C . CYS A 1 89 ? -21.340 4.001 15.313 1.00 93.88 89 CYS A C 1
ATOM 698 O O . CYS A 1 89 ? -21.906 4.764 16.093 1.00 93.88 89 CYS A O 1
ATOM 700 N N . TYR A 1 90 ? -20.603 2.971 15.746 1.00 92.25 90 TYR A N 1
ATOM 701 C CA . TYR A 1 90 ? -20.467 2.651 17.168 1.00 92.25 90 TYR A CA 1
ATOM 702 C C . TYR A 1 90 ? -19.755 3.757 17.961 1.00 92.25 90 TYR A C 1
ATOM 704 O O . TYR A 1 90 ? -20.197 4.121 19.054 1.00 92.25 90 TYR A O 1
ATOM 712 N N . ILE A 1 91 ? -18.671 4.316 17.410 1.00 92.19 91 ILE A N 1
ATOM 713 C CA . ILE A 1 91 ? -17.893 5.385 18.054 1.00 92.19 91 ILE A CA 1
ATOM 714 C C . ILE A 1 91 ? -18.707 6.678 18.190 1.00 92.19 91 ILE A C 1
ATOM 716 O O . ILE A 1 91 ? -18.576 7.356 19.212 1.00 92.19 91 ILE A O 1
ATOM 72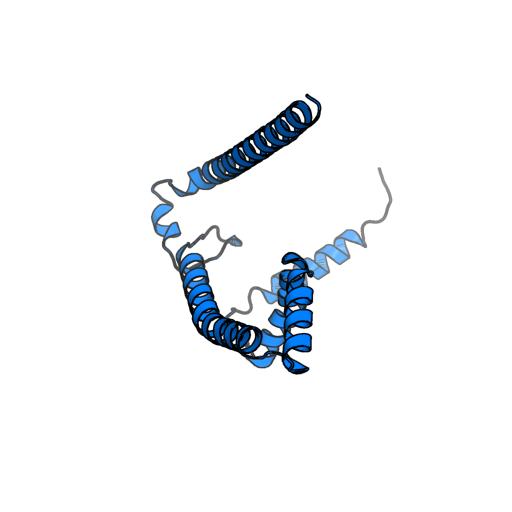0 N N . HIS A 1 92 ? -19.524 7.023 17.190 1.00 90.88 92 HIS A N 1
ATOM 721 C CA . HIS A 1 92 ? -20.339 8.243 17.206 1.00 90.88 92 HIS A CA 1
ATOM 722 C C . HIS A 1 92 ? -21.652 8.090 17.981 1.00 90.88 92 HIS A C 1
ATOM 724 O O . HIS A 1 92 ? -22.127 9.066 18.548 1.00 90.88 92 HIS A O 1
ATOM 730 N N . GLY A 1 93 ? -22.235 6.890 18.026 1.00 88.31 93 GLY A N 1
ATOM 731 C CA . GLY A 1 93 ? -23.507 6.641 18.713 1.00 88.31 93 GLY A CA 1
ATOM 732 C C . GLY A 1 93 ? -23.391 6.348 20.213 1.00 88.31 93 GLY A C 1
ATOM 733 O O . GLY A 1 93 ? -24.409 6.277 20.893 1.00 88.31 93 GLY A O 1
ATOM 734 N N . SER A 1 94 ? -22.180 6.144 20.744 1.00 82.88 94 SER A N 1
ATOM 735 C CA . SER A 1 94 ? -21.972 5.720 22.137 1.00 82.88 94 SER A CA 1
ATOM 736 C C . SER A 1 94 ? -21.259 6.791 22.964 1.00 82.88 94 SER A C 1
ATOM 738 O O . SER A 1 94 ? -20.061 6.994 22.804 1.00 82.88 94 SER A O 1
ATOM 740 N N . ASP A 1 95 ? -21.922 7.417 23.935 1.00 74.19 95 ASP A N 1
ATOM 741 C CA . ASP A 1 95 ? -21.310 8.549 24.653 1.00 74.19 95 ASP A CA 1
ATOM 742 C C . ASP A 1 95 ? -20.228 8.162 25.684 1.00 74.19 95 ASP A C 1
ATOM 744 O O . ASP A 1 95 ? -19.206 8.846 25.805 1.00 74.19 95 ASP A O 1
ATOM 748 N N . LYS A 1 96 ? -20.385 7.054 26.428 1.00 74.88 96 LYS A N 1
ATOM 749 C CA . LYS A 1 96 ? -19.493 6.711 27.567 1.00 74.88 96 LYS A CA 1
ATOM 750 C C . LYS A 1 96 ? -19.080 5.236 27.674 1.00 74.88 96 LYS A C 1
ATOM 752 O O . LYS A 1 96 ? -18.757 4.760 28.758 1.00 74.88 96 LYS A O 1
ATOM 757 N N . SER A 1 97 ? -19.042 4.502 26.565 1.00 81.38 97 SER A N 1
ATOM 758 C CA . SER A 1 97 ? -18.608 3.095 26.582 1.00 81.38 97 SER A CA 1
ATOM 759 C C . SER A 1 97 ? -17.080 2.955 26.716 1.00 81.38 97 SER A C 1
ATOM 761 O O . SER A 1 97 ? -16.324 3.623 26.006 1.00 81.38 97 SER A O 1
ATOM 763 N N . PHE A 1 98 ? -16.604 2.051 27.586 1.00 89.06 98 PHE A N 1
ATOM 764 C CA . PHE A 1 98 ? -15.189 1.638 27.639 1.00 89.06 98 PHE A CA 1
ATOM 765 C C . PHE A 1 98 ? -14.715 1.099 26.280 1.00 89.06 98 PHE A C 1
ATOM 767 O O . PHE A 1 98 ? -13.612 1.411 25.834 1.00 89.06 98 PHE A O 1
ATOM 774 N N . LEU A 1 99 ? -15.593 0.380 25.573 1.00 90.62 99 LEU A N 1
ATOM 775 C CA . LEU A 1 99 ? -15.313 -0.165 24.246 1.00 90.62 99 LEU A CA 1
ATOM 776 C C . LEU A 1 99 ? -15.063 0.943 23.218 1.00 90.62 99 LEU A C 1
ATOM 778 O O . LEU A 1 99 ? -14.148 0.820 22.413 1.00 90.62 99 LEU A O 1
ATOM 782 N N . ARG A 1 100 ? -15.790 2.069 23.289 1.00 91.94 100 ARG A N 1
ATOM 783 C CA . ARG A 1 100 ? -15.527 3.230 22.420 1.00 91.94 100 ARG A CA 1
ATOM 784 C C . ARG A 1 100 ? -14.113 3.768 22.624 1.00 91.94 100 ARG A C 1
ATOM 786 O O . ARG A 1 100 ? -13.423 4.038 21.645 1.00 91.94 100 ARG A O 1
ATOM 793 N N . LYS A 1 101 ? -13.674 3.917 23.881 1.00 91.69 101 LYS A N 1
ATOM 794 C CA . LYS A 1 101 ? -12.304 4.366 24.187 1.00 91.69 101 LYS A CA 1
ATOM 795 C C . LYS A 1 101 ? -11.272 3.380 23.637 1.00 91.69 101 LYS A C 1
ATOM 797 O O . LYS A 1 101 ? -10.325 3.815 22.993 1.00 91.69 101 LYS A O 1
ATOM 802 N N . GLY A 1 102 ? -11.488 2.076 23.826 1.00 92.81 102 GLY A N 1
ATOM 803 C CA . GLY A 1 102 ? -10.621 1.032 23.273 1.00 92.81 102 GLY A CA 1
ATOM 804 C C . GLY A 1 102 ? -10.519 1.086 21.744 1.00 92.81 102 GLY A C 1
ATOM 805 O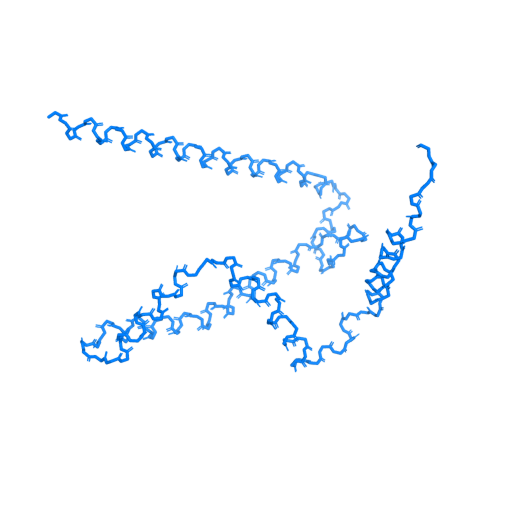 O . GLY A 1 102 ? -9.417 1.078 21.205 1.00 92.81 102 GLY A O 1
ATOM 806 N N . MET A 1 103 ? -11.648 1.223 21.043 1.00 93.75 103 MET A N 1
ATOM 807 C CA . MET A 1 103 ? -11.677 1.323 19.578 1.00 93.75 103 MET A CA 1
ATOM 808 C C . MET A 1 103 ? -10.996 2.594 19.062 1.00 93.75 103 MET A C 1
ATOM 810 O O . MET A 1 103 ? -10.243 2.524 18.096 1.00 93.75 103 MET A O 1
ATOM 814 N N . LEU A 1 104 ? -11.207 3.741 19.716 1.00 93.19 104 LEU A N 1
ATOM 815 C CA . LEU A 1 104 ? -10.527 4.993 19.365 1.00 93.19 104 LEU A CA 1
ATOM 816 C C . LEU A 1 104 ? -9.006 4.875 19.508 1.00 93.19 104 LEU A C 1
ATOM 818 O O . LEU A 1 104 ? -8.280 5.281 18.603 1.00 93.19 104 LEU A O 1
ATOM 822 N N . ILE A 1 105 ? -8.531 4.281 20.608 1.00 94.88 105 ILE A N 1
ATOM 823 C CA . ILE A 1 105 ? -7.101 4.033 20.830 1.00 94.88 105 ILE A CA 1
ATOM 824 C C . ILE A 1 105 ? -6.551 3.089 19.755 1.00 94.88 105 ILE A C 1
ATOM 826 O O . ILE A 1 105 ? -5.496 3.363 19.190 1.00 94.88 105 ILE A O 1
ATOM 830 N N . LEU A 1 106 ? -7.273 2.013 19.425 1.00 93.88 106 LEU A N 1
ATOM 831 C CA . LEU A 1 106 ? -6.858 1.066 18.390 1.00 93.88 106 LEU A CA 1
ATOM 832 C C . LEU A 1 106 ? -6.739 1.743 17.018 1.00 93.88 106 LEU A C 1
ATOM 834 O O . LEU A 1 106 ? -5.736 1.556 16.339 1.00 93.88 106 LEU A O 1
ATOM 838 N N . VAL A 1 107 ? -7.723 2.554 16.621 1.00 93.56 107 VAL A N 1
ATOM 839 C CA . VAL A 1 107 ? -7.692 3.285 15.343 1.00 93.56 107 VAL A CA 1
ATOM 840 C C . VAL A 1 107 ? -6.515 4.259 15.307 1.00 93.56 107 VAL A C 1
ATOM 842 O O . VAL A 1 107 ? -5.754 4.250 14.342 1.00 93.56 107 VAL A O 1
ATOM 845 N N . GLN A 1 108 ? -6.310 5.043 16.369 1.00 94.19 108 GLN A N 1
ATOM 846 C CA . GLN A 1 108 ? -5.170 5.962 16.467 1.00 94.19 108 GLN A CA 1
ATOM 847 C C . GLN A 1 108 ? -3.829 5.222 16.391 1.00 94.19 108 GLN A C 1
ATOM 849 O O . GLN A 1 108 ? -2.909 5.660 15.699 1.00 94.19 108 GLN A O 1
ATOM 854 N N . PHE A 1 109 ? -3.727 4.069 17.048 1.00 94.94 109 PHE A N 1
ATOM 855 C CA . PHE A 1 109 ? -2.540 3.227 16.992 1.00 94.94 109 PHE A CA 1
ATOM 856 C C . PHE A 1 109 ? -2.299 2.673 15.580 1.00 94.94 109 PHE A C 1
ATOM 858 O O . PHE A 1 109 ? -1.184 2.769 15.069 1.00 94.94 109 PHE A O 1
ATOM 865 N N . MET A 1 110 ? -3.345 2.182 14.906 1.00 92.50 110 MET A N 1
ATOM 866 C CA . MET A 1 110 ? -3.251 1.685 13.530 1.00 92.50 110 MET A CA 1
ATOM 867 C C . MET A 1 110 ? -2.795 2.771 12.549 1.00 92.50 110 MET A C 1
ATOM 869 O O . MET A 1 110 ? -2.023 2.467 11.641 1.00 92.50 110 MET A O 1
ATOM 873 N N . THR A 1 111 ? -3.222 4.026 12.751 1.00 92.50 111 THR A N 1
ATOM 874 C CA . THR A 1 111 ? -2.774 5.175 11.941 1.00 92.50 111 THR A CA 1
ATOM 875 C C . THR A 1 111 ? -1.349 5.630 12.248 1.00 92.50 111 THR A C 1
ATOM 877 O O . THR A 1 111 ? -0.738 6.302 11.424 1.00 92.50 111 THR A O 1
ATOM 880 N N . SER A 1 112 ? -0.819 5.280 13.423 1.00 95.69 112 SER A N 1
ATOM 881 C CA . SER A 1 112 ? 0.540 5.639 13.842 1.00 95.69 112 SER A CA 1
ATOM 882 C C . SER A 1 112 ? 1.599 4.742 13.193 1.00 95.69 112 SER A C 1
ATOM 884 O O . SER A 1 112 ? 2.711 5.183 12.904 1.00 95.69 112 SER A O 1
ATOM 886 N N . ILE A 1 113 ? 1.260 3.478 12.928 1.00 95.31 113 ILE A N 1
ATOM 887 C CA . ILE A 1 113 ? 2.173 2.538 12.274 1.00 95.31 113 ILE A CA 1
ATOM 888 C C . ILE A 1 113 ? 2.319 2.905 10.783 1.00 95.31 113 ILE A C 1
ATOM 890 O O . ILE A 1 113 ? 1.315 3.003 10.071 1.00 95.31 113 ILE A O 1
ATOM 894 N N . PRO A 1 114 ? 3.555 3.042 10.265 1.00 93.19 114 PRO A N 1
ATOM 895 C CA . PRO A 1 114 ? 3.802 3.266 8.847 1.00 93.19 114 PRO A CA 1
ATOM 896 C C . PRO A 1 114 ? 3.240 2.146 7.968 1.00 93.19 114 PRO A C 1
ATOM 898 O O . PRO A 1 114 ? 3.428 0.959 8.245 1.00 93.19 114 PRO A O 1
ATOM 901 N N . THR A 1 115 ? 2.648 2.519 6.834 1.00 93.75 115 THR A N 1
ATOM 902 C CA . THR A 1 115 ? 2.057 1.572 5.870 1.00 93.75 115 THR A CA 1
ATOM 903 C C . THR A 1 115 ? 3.049 0.518 5.372 1.00 93.75 115 THR A C 1
ATOM 905 O O . THR A 1 115 ? 2.682 -0.638 5.164 1.00 93.75 115 THR A O 1
ATOM 908 N N . VAL A 1 116 ? 4.326 0.888 5.251 1.00 95.06 116 VAL A N 1
ATOM 909 C CA . VAL A 1 116 ? 5.419 0.002 4.827 1.00 95.06 116 VAL A CA 1
ATOM 910 C C . VAL A 1 116 ? 5.604 -1.187 5.781 1.00 95.06 116 VAL A C 1
ATOM 912 O O . VAL A 1 116 ? 5.864 -2.297 5.319 1.00 95.06 116 VAL A O 1
ATOM 915 N N . ILE A 1 117 ? 5.410 -0.998 7.093 1.00 95.81 117 ILE A N 1
ATOM 916 C CA . ILE A 1 117 ? 5.562 -2.076 8.084 1.00 95.81 117 ILE A CA 1
ATOM 917 C C . ILE A 1 117 ? 4.500 -3.153 7.862 1.00 95.81 117 ILE A C 1
ATOM 919 O O . ILE A 1 117 ? 4.830 -4.337 7.835 1.00 95.81 117 ILE A O 1
ATOM 923 N N . TYR A 1 118 ? 3.245 -2.761 7.629 1.00 92.06 118 TYR A N 1
ATOM 924 C CA . TYR A 1 118 ? 2.174 -3.715 7.330 1.00 92.06 118 TYR A CA 1
ATOM 925 C C . TYR A 1 118 ? 2.473 -4.538 6.072 1.00 92.06 118 TYR A C 1
ATOM 927 O O . TYR A 1 118 ? 2.232 -5.745 6.058 1.00 92.06 118 TYR A O 1
ATOM 935 N N . GLY A 1 119 ? 3.062 -3.914 5.046 1.00 92.94 119 GLY A N 1
ATOM 936 C CA . GLY A 1 119 ? 3.508 -4.607 3.836 1.00 92.94 119 GLY A CA 1
ATOM 937 C C . GLY A 1 119 ? 4.581 -5.660 4.122 1.00 92.94 119 GLY A C 1
ATOM 938 O O . GLY A 1 119 ? 4.435 -6.816 3.724 1.00 92.94 119 GLY A O 1
ATOM 939 N N . PHE A 1 120 ? 5.627 -5.299 4.869 1.00 95.12 120 PHE A N 1
ATOM 940 C CA . PHE A 1 120 ? 6.684 -6.243 5.243 1.00 95.12 120 PHE A CA 1
ATOM 941 C C . PHE A 1 120 ? 6.164 -7.400 6.100 1.00 95.12 120 PHE A C 1
ATOM 943 O O . PHE A 1 120 ? 6.472 -8.559 5.821 1.00 95.12 120 PHE A O 1
ATOM 950 N N . VAL A 1 121 ? 5.332 -7.111 7.102 1.00 95.31 121 VAL A N 1
ATOM 951 C CA . VAL A 1 121 ? 4.711 -8.137 7.951 1.00 95.31 121 VAL A CA 1
ATOM 952 C C . VAL A 1 121 ? 3.858 -9.095 7.115 1.00 95.31 121 VAL A C 1
ATOM 954 O O . VAL A 1 121 ? 3.932 -10.308 7.309 1.00 95.31 121 VAL A O 1
ATOM 957 N N . ALA A 1 122 ? 3.099 -8.591 6.138 1.00 93.44 122 ALA A N 1
ATOM 958 C CA . ALA A 1 122 ? 2.329 -9.439 5.232 1.00 93.44 122 ALA A CA 1
ATOM 959 C C . ALA A 1 122 ? 3.235 -10.364 4.397 1.00 93.44 122 ALA A C 1
ATOM 961 O O . ALA A 1 122 ? 2.970 -11.561 4.286 1.00 93.44 122 ALA A O 1
ATOM 962 N N . VAL A 1 123 ? 4.342 -9.860 3.850 1.00 92.50 123 VAL A N 1
ATOM 963 C CA . VAL A 1 123 ? 5.265 -10.693 3.062 1.00 92.50 123 VAL A CA 1
ATOM 964 C C . VAL A 1 123 ? 5.929 -11.774 3.920 1.00 92.50 123 VAL A C 1
ATOM 966 O O . VAL A 1 123 ? 6.015 -12.922 3.490 1.00 92.50 123 VAL A O 1
ATOM 969 N N . PHE A 1 124 ? 6.370 -11.444 5.135 1.00 92.94 124 PHE A N 1
ATOM 970 C CA . PHE A 1 124 ? 7.136 -12.377 5.965 1.00 92.94 124 PHE A CA 1
ATOM 971 C C . PHE A 1 124 ? 6.292 -13.318 6.824 1.00 92.94 124 PHE A C 1
ATOM 973 O O . PHE A 1 124 ? 6.737 -14.428 7.092 1.00 92.94 124 PHE A O 1
ATOM 980 N N . LEU A 1 125 ? 5.091 -12.919 7.248 1.00 94.38 125 LEU A N 1
ATOM 981 C CA . LEU A 1 125 ? 4.215 -13.761 8.071 1.00 94.38 125 LEU A CA 1
ATOM 982 C C . LEU A 1 125 ? 3.033 -14.307 7.275 1.00 94.38 125 LEU A C 1
ATOM 984 O O . LEU A 1 125 ? 2.773 -15.511 7.301 1.00 94.38 125 LEU A O 1
ATOM 988 N N . LEU A 1 126 ? 2.323 -13.446 6.540 1.00 91.06 126 LEU A N 1
ATOM 989 C CA . LEU A 1 126 ? 1.079 -13.841 5.879 1.00 91.06 126 LEU A CA 1
ATOM 990 C C . LEU A 1 126 ? 1.338 -14.755 4.673 1.00 91.06 126 LEU A C 1
ATOM 992 O O . LEU A 1 126 ? 0.661 -15.767 4.533 1.00 91.06 126 LEU A O 1
ATOM 996 N N . VAL A 1 127 ? 2.336 -14.469 3.830 1.00 89.50 127 VAL A N 1
ATOM 997 C CA . VAL A 1 127 ? 2.665 -15.332 2.676 1.00 89.50 127 VAL A CA 1
ATOM 998 C C . VAL A 1 127 ? 3.011 -16.771 3.088 1.00 89.50 127 VAL A C 1
ATOM 1000 O O . VAL A 1 127 ? 2.399 -17.690 2.533 1.00 89.50 127 VAL A O 1
ATOM 1003 N N . PRO A 1 128 ? 3.948 -17.039 4.023 1.00 89.31 128 PRO A N 1
ATOM 1004 C CA . PRO A 1 128 ? 4.224 -18.415 4.434 1.00 89.31 128 PRO A CA 1
ATOM 1005 C C . PRO A 1 128 ? 3.039 -19.061 5.162 1.00 89.31 128 PRO A C 1
ATOM 1007 O O . PRO A 1 128 ? 2.782 -20.249 4.948 1.00 89.31 128 PRO A O 1
ATOM 1010 N N . PHE A 1 129 ? 2.277 -18.297 5.952 1.00 91.25 129 PHE A N 1
ATOM 1011 C CA . PHE A 1 129 ? 1.049 -18.788 6.579 1.00 91.25 129 PHE A CA 1
ATOM 1012 C C . PHE A 1 129 ? 0.033 -19.265 5.533 1.00 91.25 129 PHE A C 1
ATOM 1014 O O . PHE A 1 129 ? -0.423 -20.404 5.599 1.00 91.25 129 PHE A O 1
ATOM 1021 N N . LEU A 1 130 ? -0.253 -18.450 4.513 1.00 88.75 130 LEU A N 1
ATOM 1022 C CA . LEU A 1 130 ? -1.168 -18.799 3.424 1.00 88.75 130 LEU A CA 1
ATOM 1023 C C . LEU A 1 130 ? -0.680 -20.022 2.637 1.00 88.75 130 LEU A C 1
ATOM 1025 O O . LEU A 1 130 ? -1.474 -20.912 2.342 1.00 88.75 130 LEU A O 1
ATOM 1029 N N . ARG A 1 131 ? 0.623 -20.110 2.330 1.00 85.81 131 ARG A N 1
ATOM 1030 C CA . ARG A 1 131 ? 1.210 -21.279 1.643 1.00 85.81 131 ARG A CA 1
ATOM 1031 C C . ARG A 1 131 ? 0.990 -22.576 2.420 1.00 85.81 131 ARG A C 1
ATOM 1033 O O . ARG A 1 131 ? 0.731 -23.612 1.808 1.00 85.81 131 ARG A O 1
ATOM 1040 N N . SER A 1 132 ? 1.096 -22.498 3.744 1.00 86.75 132 SER A N 1
ATOM 1041 C CA . SER A 1 132 ? 0.938 -23.635 4.651 1.00 86.75 132 SER A CA 1
ATOM 1042 C C . SER A 1 132 ? -0.536 -24.004 4.833 1.00 86.75 132 SER A C 1
ATOM 1044 O O . SER A 1 132 ? -0.897 -25.170 4.696 1.00 86.75 132 SER A O 1
ATOM 1046 N N . PHE A 1 133 ? -1.394 -23.007 5.071 1.00 87.69 133 PHE A N 1
ATOM 1047 C CA . PHE A 1 133 ? -2.829 -23.175 5.302 1.00 87.69 133 PHE A CA 1
ATOM 1048 C C . PHE A 1 133 ? -3.552 -23.740 4.078 1.00 87.69 133 PHE A C 1
ATOM 1050 O O . PHE A 1 133 ? -4.288 -24.716 4.182 1.00 87.69 133 PHE A O 1
ATOM 1057 N N . PHE A 1 134 ? -3.294 -23.175 2.897 1.00 82.56 134 PHE A N 1
ATOM 1058 C CA . PHE A 1 134 ? -3.914 -23.638 1.657 1.00 82.56 134 PHE A CA 1
ATOM 1059 C C . PHE A 1 134 ? -3.240 -24.879 1.067 1.00 82.56 134 PHE A C 1
ATOM 1061 O O . PHE A 1 134 ? -3.631 -25.284 -0.026 1.00 82.56 134 PHE A O 1
ATOM 1068 N N . GLN A 1 135 ? -2.235 -25.457 1.755 1.00 68.31 135 GLN A N 1
ATOM 1069 C CA . GLN A 1 135 ? -1.367 -26.527 1.254 1.00 68.31 135 GLN A CA 1
ATOM 1070 C C . GLN A 1 135 ? -1.184 -26.391 -0.253 1.00 68.31 135 GLN A C 1
ATOM 1072 O O . GLN A 1 135 ? -1.611 -27.274 -1.000 1.00 68.31 135 GLN A O 1
ATOM 1077 N N . ILE A 1 136 ? -0.644 -25.255 -0.714 1.00 58.44 136 ILE A N 1
ATOM 1078 C CA . ILE A 1 136 ? -0.471 -24.993 -2.149 1.00 58.44 136 ILE A CA 1
ATOM 1079 C C . ILE A 1 136 ? 0.633 -25.941 -2.638 1.00 58.44 136 ILE A C 1
ATOM 1081 O O . ILE A 1 136 ? 1.801 -25.594 -2.801 1.00 58.44 136 ILE A O 1
ATOM 1085 N N . ARG A 1 137 ? 0.259 -27.211 -2.773 1.00 50.34 137 ARG A N 1
ATOM 1086 C CA . ARG A 1 137 ? 1.087 -28.369 -3.041 1.00 50.34 137 ARG A CA 1
ATOM 1087 C C . ARG A 1 137 ? 1.282 -28.380 -4.536 1.00 50.34 137 ARG A C 1
ATOM 1089 O O . ARG A 1 137 ? 0.472 -28.967 -5.239 1.00 50.34 137 ARG A O 1
ATOM 1096 N N . HIS A 1 138 ? 2.327 -27.692 -4.988 1.00 50.34 138 HIS A N 1
ATOM 1097 C CA . HIS A 1 138 ? 3.125 -27.941 -6.201 1.00 50.34 138 HIS A CA 1
ATOM 1098 C C . HIS A 1 138 ? 2.409 -28.146 -7.559 1.00 50.34 138 HIS A C 1
ATOM 1100 O O . HIS A 1 138 ? 3.091 -28.303 -8.561 1.00 50.34 138 HIS A O 1
ATOM 1106 N N . ARG A 1 139 ? 1.072 -28.136 -7.653 1.00 48.16 139 ARG A N 1
ATOM 1107 C CA . ARG A 1 139 ? 0.330 -28.313 -8.912 1.00 48.16 139 ARG A CA 1
ATOM 1108 C C . ARG A 1 139 ? 0.247 -27.028 -9.721 1.00 48.16 139 ARG A C 1
ATOM 1110 O O . ARG A 1 139 ? 0.099 -27.100 -10.931 1.00 48.16 139 ARG A O 1
ATOM 1117 N N . PHE A 1 140 ? 0.344 -25.876 -9.060 1.00 50.94 140 PHE A N 1
ATOM 1118 C CA . PHE A 1 14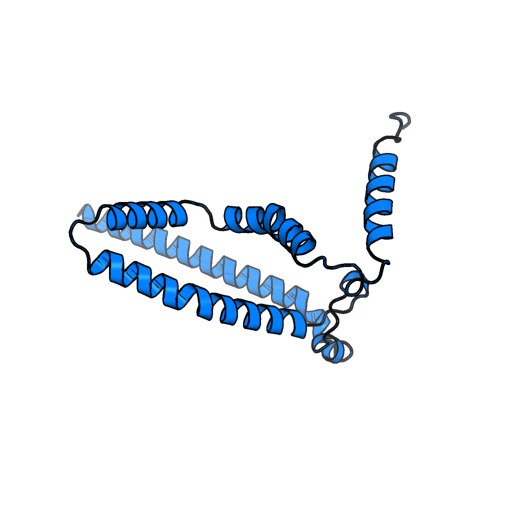0 ? 0.232 -24.568 -9.711 1.00 50.94 140 PHE A CA 1
ATOM 1119 C C . PHE A 1 140 ? 1.591 -23.934 -10.045 1.00 50.94 140 PHE A C 1
ATOM 1121 O O . PHE A 1 140 ? 1.676 -23.071 -10.910 1.00 50.94 140 PHE A O 1
ATOM 1128 N N . PHE A 1 141 ? 2.665 -24.388 -9.392 1.00 45.84 141 PHE A N 1
ATOM 1129 C CA . PHE A 1 141 ? 4.038 -24.015 -9.722 1.00 45.84 141 PHE A CA 1
ATOM 1130 C C . PHE A 1 141 ? 4.754 -25.272 -10.219 1.00 45.84 141 PHE A C 1
ATOM 1132 O O . PHE A 1 141 ? 5.054 -26.131 -9.384 1.00 45.84 141 PHE A O 1
ATOM 1139 N N . PRO A 1 142 ? 5.014 -25.426 -11.533 1.00 39.28 142 PRO A N 1
ATOM 1140 C CA . PRO A 1 142 ? 5.816 -26.541 -12.013 1.00 39.28 142 PRO A CA 1
ATOM 1141 C C . PRO A 1 142 ? 7.159 -26.565 -11.259 1.00 39.28 142 PRO A C 1
ATOM 1143 O O . PRO A 1 142 ? 7.698 -25.504 -10.928 1.00 39.28 142 PRO A O 1
ATOM 1146 N N . PRO A 1 143 ? 7.728 -27.752 -10.988 1.00 44.25 143 PRO A N 1
ATOM 1147 C CA . PRO A 1 143 ? 8.884 -27.959 -10.105 1.00 44.25 143 PRO A CA 1
ATOM 1148 C C . PRO A 1 143 ? 10.197 -27.314 -10.588 1.00 44.25 143 PRO A C 1
ATOM 1150 O O . PRO A 1 143 ? 11.250 -27.550 -10.005 1.00 44.25 143 PRO A O 1
ATOM 1153 N N . ARG A 1 144 ? 10.161 -26.481 -11.632 1.00 50.06 144 ARG A N 1
ATOM 1154 C CA . ARG A 1 144 ? 11.338 -25.871 -12.249 1.00 50.06 144 ARG A CA 1
ATOM 1155 C C . ARG A 1 144 ? 11.917 -24.699 -11.451 1.00 50.06 144 ARG A C 1
ATOM 1157 O O . ARG A 1 144 ? 13.082 -24.394 -11.637 1.00 50.06 144 ARG A O 1
ATOM 1164 N N . SER A 1 145 ? 11.163 -24.059 -10.551 1.00 50.56 145 SER A N 1
ATOM 1165 C CA . SER A 1 145 ? 11.647 -22.896 -9.778 1.00 50.56 145 SER A CA 1
ATOM 1166 C C . SER A 1 145 ? 12.304 -23.235 -8.433 1.00 50.56 145 SER A C 1
ATOM 1168 O O . SER A 1 145 ? 13.005 -22.390 -7.881 1.00 50.56 145 SER A O 1
ATOM 1170 N N . ARG A 1 146 ? 12.134 -24.459 -7.905 1.00 46.72 146 ARG A N 1
ATOM 1171 C CA . ARG A 1 146 ? 12.856 -24.892 -6.693 1.00 46.72 146 ARG A CA 1
ATOM 1172 C C . ARG A 1 146 ? 14.329 -25.167 -6.971 1.00 46.72 146 ARG A C 1
ATOM 1174 O O . ARG A 1 146 ? 15.163 -24.841 -6.138 1.00 46.72 146 ARG A O 1
ATOM 1181 N N . THR A 1 147 ? 14.651 -25.715 -8.140 1.00 48.41 147 THR A N 1
ATOM 1182 C CA . THR A 1 147 ? 16.031 -26.055 -8.491 1.00 48.41 147 THR A CA 1
ATOM 1183 C C . THR A 1 147 ? 16.886 -24.808 -8.675 1.00 48.41 147 THR A C 1
ATOM 1185 O O . THR A 1 147 ? 17.987 -24.777 -8.150 1.00 48.41 147 THR A O 1
ATOM 1188 N N . TYR A 1 148 ? 16.383 -23.751 -9.325 1.00 45.06 148 TYR A N 1
ATOM 1189 C CA . TYR A 1 148 ? 17.165 -22.519 -9.486 1.00 45.06 148 TYR A CA 1
ATOM 1190 C C . TYR A 1 148 ? 17.345 -21.750 -8.176 1.00 45.06 148 TYR A C 1
ATOM 1192 O O . TYR A 1 148 ? 18.445 -21.297 -7.917 1.00 45.06 148 TYR A O 1
ATOM 1200 N N . PHE A 1 149 ? 16.331 -21.626 -7.314 1.00 47.53 149 PHE A N 1
ATOM 1201 C CA . PHE A 1 149 ? 16.508 -20.856 -6.075 1.00 47.53 149 PHE A CA 1
ATOM 1202 C C . PHE A 1 149 ? 17.481 -21.542 -5.097 1.00 47.53 149 PHE A C 1
ATOM 1204 O O . PHE A 1 149 ? 18.343 -20.873 -4.543 1.00 47.53 149 PHE A O 1
ATOM 1211 N N . GLU A 1 150 ? 17.418 -22.870 -4.952 1.00 46.31 150 GLU A N 1
ATOM 1212 C CA . GLU A 1 150 ? 18.347 -23.643 -4.106 1.00 46.31 150 GLU A CA 1
ATOM 1213 C C . GLU A 1 150 ? 19.759 -23.740 -4.718 1.00 46.31 150 GLU A C 1
ATOM 1215 O O . GLU A 1 150 ? 20.750 -23.536 -4.015 1.00 46.31 150 GLU A O 1
ATOM 1220 N N . LEU A 1 151 ? 19.881 -23.976 -6.036 1.00 49.94 151 LEU A N 1
ATOM 1221 C CA . LEU A 1 151 ? 21.187 -24.016 -6.709 1.00 49.94 151 LEU A CA 1
ATOM 1222 C C . LEU A 1 151 ? 21.836 -22.634 -6.746 1.00 49.94 151 LEU A C 1
ATOM 1224 O O . LEU A 1 151 ? 23.024 -22.528 -6.475 1.00 49.94 151 LEU A O 1
ATOM 1228 N N . THR A 1 152 ? 21.099 -21.559 -7.022 1.00 52.84 152 THR A N 1
ATOM 1229 C CA . THR A 1 152 ? 21.654 -20.202 -7.005 1.00 52.84 152 THR A CA 1
ATOM 1230 C C . THR A 1 152 ? 22.064 -19.806 -5.587 1.00 52.84 152 THR A C 1
ATOM 1232 O O . THR A 1 152 ? 23.176 -19.328 -5.414 1.00 52.84 152 THR A O 1
ATOM 1235 N N . TYR A 1 153 ? 21.269 -20.075 -4.546 1.00 47.97 153 TYR A N 1
ATOM 1236 C CA . TYR A 1 153 ? 21.657 -19.705 -3.177 1.00 47.97 153 TYR A CA 1
ATOM 1237 C C . TYR A 1 153 ? 22.879 -20.495 -2.675 1.00 47.97 153 TYR A C 1
ATOM 1239 O O . TYR A 1 153 ? 23.796 -19.912 -2.103 1.00 47.97 153 TYR A O 1
ATOM 1247 N N . SER A 1 154 ? 22.947 -21.801 -2.956 1.00 42.88 154 SER A N 1
ATOM 1248 C CA . SER A 1 154 ? 24.085 -22.646 -2.569 1.00 42.88 154 SER A CA 1
ATOM 1249 C C . SER A 1 154 ? 25.349 -22.350 -3.391 1.00 42.88 154 SER A C 1
ATOM 1251 O O . SER A 1 154 ? 26.435 -22.251 -2.823 1.00 42.88 154 SER A O 1
ATOM 1253 N N . THR A 1 155 ? 25.224 -22.111 -4.703 1.00 51.50 155 THR A N 1
ATOM 1254 C CA . THR A 1 155 ? 26.380 -21.798 -5.565 1.00 51.50 155 THR A CA 1
ATOM 1255 C C . THR A 1 155 ? 26.913 -20.387 -5.308 1.00 51.50 155 THR A C 1
ATOM 1257 O O . THR A 1 155 ? 28.124 -20.198 -5.311 1.00 51.50 155 THR A O 1
ATOM 1260 N N . TYR A 1 156 ? 26.053 -19.400 -5.019 1.00 52.44 156 TYR A N 1
ATOM 1261 C CA . TYR A 1 156 ? 26.494 -18.040 -4.676 1.00 52.44 156 TYR A CA 1
ATOM 1262 C C . TYR A 1 156 ? 27.177 -17.973 -3.300 1.00 52.44 156 TYR A C 1
ATOM 1264 O O . TYR A 1 156 ? 28.177 -17.271 -3.169 1.00 52.44 156 TYR A O 1
ATOM 1272 N N . TYR A 1 157 ? 26.702 -18.721 -2.294 1.00 48.03 157 TYR A N 1
ATOM 1273 C CA . TYR A 1 157 ? 27.381 -18.799 -0.992 1.00 48.03 157 TYR A CA 1
ATOM 1274 C C . TYR A 1 157 ? 28.702 -19.574 -1.064 1.00 48.03 157 TYR A C 1
ATOM 1276 O O . TYR A 1 157 ? 29.679 -19.143 -0.457 1.00 48.03 157 TYR A O 1
ATOM 1284 N N . CYS A 1 158 ? 28.782 -20.663 -1.837 1.00 42.84 158 CYS A N 1
ATOM 1285 C CA . CYS A 1 158 ? 30.059 -21.342 -2.070 1.00 42.84 158 CYS A CA 1
ATOM 1286 C C . CYS A 1 158 ? 31.039 -20.452 -2.848 1.00 42.84 158 CYS A C 1
ATOM 1288 O O . CYS A 1 158 ? 32.172 -20.305 -2.411 1.00 42.84 158 CYS A O 1
ATOM 1290 N N . ALA A 1 159 ? 30.608 -19.788 -3.927 1.00 52.50 159 ALA A N 1
ATOM 1291 C CA . ALA A 1 159 ? 31.488 -18.958 -4.753 1.00 52.50 159 ALA A CA 1
ATOM 1292 C C . ALA A 1 159 ? 32.077 -17.749 -4.003 1.00 52.50 159 ALA A C 1
ATOM 1294 O O . ALA A 1 159 ? 33.223 -17.384 -4.257 1.00 52.50 159 ALA A O 1
ATOM 1295 N N . TYR A 1 160 ? 31.339 -17.157 -3.057 1.00 47.34 160 TYR A N 1
ATOM 1296 C CA . TYR A 1 160 ? 31.854 -16.064 -2.223 1.00 47.34 160 TYR A CA 1
ATOM 1297 C C . TYR A 1 160 ? 32.724 -16.533 -1.050 1.00 47.34 160 TYR A C 1
ATOM 1299 O O . TYR A 1 160 ? 33.584 -15.779 -0.605 1.00 47.34 160 TYR A O 1
ATOM 1307 N N . PHE A 1 161 ? 32.532 -17.756 -0.544 1.00 46.81 161 PHE A N 1
ATOM 1308 C CA . PHE A 1 161 ? 33.278 -18.261 0.617 1.00 46.81 161 PHE A CA 1
ATOM 1309 C C . PHE A 1 161 ? 34.526 -19.083 0.243 1.00 46.81 161 PHE A C 1
ATOM 1311 O O . PHE A 1 161 ? 35.363 -19.343 1.103 1.00 46.81 161 PHE A O 1
ATOM 1318 N N . THR A 1 162 ? 34.690 -19.465 -1.031 1.00 44.88 162 THR A N 1
ATOM 1319 C CA . THR A 1 162 ? 35.898 -20.133 -1.560 1.00 44.88 162 THR A CA 1
ATOM 1320 C C . THR A 1 162 ? 36.739 -19.255 -2.485 1.00 44.88 162 THR A C 1
ATOM 1322 O O . THR A 1 162 ? 37.499 -19.790 -3.286 1.00 44.88 162 THR A O 1
ATOM 1325 N N . GLN A 1 163 ? 36.638 -17.926 -2.414 1.00 45.72 163 GLN A N 1
ATOM 1326 C CA . GLN A 1 163 ? 37.686 -17.063 -2.967 1.00 45.72 163 GLN A CA 1
ATOM 1327 C C . GLN A 1 163 ? 38.809 -16.976 -1.921 1.00 45.72 163 GLN A C 1
ATOM 1329 O O . GLN A 1 163 ? 38.656 -16.241 -0.942 1.00 45.72 163 GLN A O 1
ATOM 1334 N N . PRO A 1 164 ? 39.919 -17.732 -2.049 1.00 39.75 164 PRO A N 1
ATOM 1335 C CA . PRO A 1 164 ? 41.103 -17.414 -1.281 1.00 39.75 164 PRO A CA 1
ATOM 1336 C C . PRO A 1 164 ? 41.544 -16.009 -1.694 1.00 39.75 164 PRO A C 1
ATOM 1338 O O . PRO A 1 164 ? 41.810 -15.735 -2.860 1.00 39.75 164 PRO A O 1
ATOM 1341 N N . VAL A 1 165 ? 41.611 -15.119 -0.711 1.00 54.50 165 VAL A N 1
ATOM 1342 C CA . VAL A 1 165 ? 42.557 -14.004 -0.713 1.00 54.50 165 VAL A CA 1
ATOM 1343 C C . VAL A 1 165 ? 43.914 -14.587 -1.119 1.00 54.50 165 VAL A C 1
ATOM 1345 O O . VAL A 1 165 ? 44.445 -15.351 -0.319 1.00 54.50 165 VAL A O 1
ATOM 1348 N N . LEU A 1 166 ? 44.397 -14.326 -2.346 1.00 39.66 166 LEU A N 1
ATOM 1349 C CA . LEU A 1 166 ? 45.809 -14.307 -2.790 1.00 39.66 166 LEU A CA 1
ATOM 1350 C C . LEU A 1 166 ? 45.933 -14.136 -4.331 1.00 39.66 166 LEU A C 1
ATOM 1352 O O . LEU A 1 166 ? 45.366 -14.938 -5.069 1.00 39.66 166 LEU A O 1
ATOM 1356 N N . ALA A 1 167 ? 46.774 -13.164 -4.738 1.00 35.62 167 ALA A N 1
ATOM 1357 C CA . ALA A 1 167 ? 47.349 -12.872 -6.073 1.00 35.62 167 ALA A CA 1
ATOM 1358 C C . ALA A 1 167 ? 46.371 -12.306 -7.134 1.00 35.62 167 ALA A C 1
ATOM 1360 O O . ALA A 1 167 ? 45.456 -13.003 -7.555 1.00 35.62 167 ALA A O 1
ATOM 1361 N N . ASP A 1 168 ? 46.450 -11.057 -7.613 1.00 39.66 168 ASP A N 1
ATOM 1362 C CA . ASP A 1 168 ? 47.503 -10.022 -7.640 1.00 39.66 168 ASP A CA 1
ATOM 1363 C C . ASP A 1 168 ? 46.898 -8.605 -7.545 1.00 39.66 168 ASP A C 1
ATOM 1365 O O . ASP A 1 168 ? 45.744 -8.421 -8.003 1.00 39.66 168 ASP A O 1
#

Sequence (168 aa):
MHSVRISRFITSTLFVATTVSCIAVVAIFSFLLYFSLPLFSLTQLQHVFTWSWQPFEGNFGILPMIMGSVLLSVFSLVLSYPLSLGVCCYIHGSDKSFLRKGMLILVQFMTSIPTVIYGFVAVFLLVPFLRSFFQIRHRFFPPRSRTYFELTYSTYYCAYFTQPVLAD

Secondary structure (DSSP, 8-state):
-HHHHHHHHHHHHHHHHHHHHHHHHHHHHHHHHHHHGGGGSTTTHHHHT-S-EEGGGTEE-SHHHHHHHHHHHHHHHHHHHHHHHHHHHHHHH-SS-HHHHHHHHHHHHHHHS-HHHHHHHIIIIIHHHHHHHTT--SSSS-THHHHHHHHHHHHHHHHHHS--S---

Radius of gyration: 25.87 Å; chains: 1; bounding box: 71×72×61 Å

pLDDT: mean 80.86, std 18.49, range [35.62, 98.0]